Protein AF-A0A6B2XQI2-F1 (afdb_monomer)

pLDDT: mean 93.97, std 11.89, range [47.09, 98.81]

Solvent-accessible surface area (backbone atoms only — not comparable to full-atom values): 3977 Å² total; per-residue (Å²): 131,96,71,67,99,74,65,59,30,63,70,21,10,53,48,29,15,53,37,41,47,44,18,77,73,77,36,71,74,40,55,74,53,50,66,56,34,50,53,54,36,48,55,34,41,74,70,67,77,40,52,71,68,24,28,53,50,10,26,52,50,25,24,51,51,36,46,52,52,53,70,73,75,108

Mean predicted aligned error: 3.66 Å

Nearest PDB structures (foldseek):
  7f18-assembly3_C  TM=8.563E-01  e=2.952E+00  Pseudomonas aeruginosa

Foldseek 3Di:
DDDDVAAADLQLLQQLLVLLLCCVVVHVVSVVCCVVSVVSLVVCVVVVVDDPVSSVVSNVNSNVCSNVVVVVPD

Sequence (74 aa):
AVTPAWKISVHAAVASGSIVLLAMTYGPRMLLAYPLVAVVGWSRIELEDHTLAQVLAGAAVGGAVAAATFALVR

Radius of gyration: 12.91 Å; Cα contacts (8 Å, |Δi|>4): 88; chains: 1; bounding box: 28×22×40 Å

Secondary structure (DSSP, 8-state):
----S----HHHHHHHHHHHHHHHHH-GGGGGGHHHHHHHHHHHHHTTS--HHHHHHHHHHHHHHHHHHHHHH-

Structure (mmCIF, N/CA/C/O backbone):
data_AF-A0A6B2XQI2-F1
#
_entry.id   AF-A0A6B2XQI2-F1
#
loop_
_atom_site.group_PDB
_atom_site.id
_atom_site.type_symbol
_atom_site.label_atom_id
_atom_site.label_alt_id
_atom_site.label_comp_id
_atom_site.label_asym_id
_atom_site.label_entity_id
_atom_site.label_seq_id
_atom_site.pdbx_PDB_ins_code
_atom_site.Cartn_x
_atom_site.Cartn_y
_atom_site.Cartn_z
_atom_site.occupancy
_atom_site.B_iso_or_equiv
_atom_site.auth_seq_id
_atom_site.auth_comp_id
_atom_site.auth_asym_id
_atom_site.auth_atom_id
_atom_site.pdbx_PDB_model_num
ATOM 1 N N . ALA A 1 1 ? -2.433 6.678 -26.041 1.00 47.09 1 ALA A N 1
ATOM 2 C CA . ALA A 1 1 ? -2.018 5.989 -24.803 1.00 47.09 1 ALA A CA 1
ATOM 3 C C . ALA A 1 1 ? -1.618 7.046 -23.784 1.00 47.09 1 ALA A C 1
ATOM 5 O O . ALA A 1 1 ? -0.803 7.893 -24.118 1.00 47.09 1 ALA A O 1
ATOM 6 N N . VAL A 1 2 ? -2.207 7.064 -22.585 1.00 47.44 2 VAL A N 1
ATOM 7 C CA . VAL A 1 2 ? -1.772 8.010 -21.544 1.00 47.44 2 VAL A CA 1
ATOM 8 C C . VAL A 1 2 ? -0.534 7.414 -20.876 1.00 47.44 2 VAL A C 1
ATOM 10 O O . VAL A 1 2 ? -0.636 6.508 -20.046 1.00 47.44 2 VAL A O 1
ATOM 13 N N . THR A 1 3 ? 0.649 7.852 -21.292 1.00 52.50 3 THR A N 1
ATOM 14 C CA . THR A 1 3 ? 1.932 7.511 -20.665 1.00 52.50 3 THR A CA 1
ATOM 15 C C . THR A 1 3 ? 2.489 8.741 -19.957 1.00 52.50 3 THR A C 1
ATOM 17 O O . THR A 1 3 ? 3.190 9.528 -20.588 1.00 52.50 3 THR A O 1
ATOM 20 N N . PRO A 1 4 ? 2.256 8.930 -18.647 1.00 56.28 4 PRO A N 1
ATOM 21 C CA . PRO A 1 4 ? 3.277 9.559 -17.834 1.00 56.28 4 PRO A CA 1
ATOM 22 C C . PRO A 1 4 ? 4.478 8.606 -17.818 1.00 56.28 4 PRO A C 1
ATOM 24 O O . PRO A 1 4 ? 4.303 7.392 -17.684 1.00 56.28 4 PRO A O 1
ATOM 27 N N . ALA A 1 5 ? 5.686 9.153 -17.944 1.00 61.84 5 ALA A N 1
ATOM 28 C CA . ALA A 1 5 ? 6.944 8.404 -17.878 1.00 61.84 5 ALA A CA 1
ATOM 29 C C . ALA A 1 5 ? 7.132 7.643 -16.547 1.00 61.84 5 ALA A C 1
ATOM 31 O O . ALA A 1 5 ? 8.008 6.792 -16.427 1.00 61.84 5 ALA A O 1
ATOM 32 N N . TRP A 1 6 ? 6.297 7.931 -15.544 1.00 70.88 6 TRP A N 1
ATOM 33 C CA . TRP A 1 6 ? 6.327 7.313 -14.231 1.00 70.88 6 TRP A CA 1
ATOM 34 C C . TRP A 1 6 ? 4.896 7.129 -13.701 1.00 70.88 6 TRP A C 1
ATOM 36 O O . TRP A 1 6 ? 4.190 8.106 -13.448 1.00 70.88 6 TRP A O 1
ATOM 46 N N . LYS A 1 7 ? 4.448 5.873 -13.574 1.00 83.31 7 LYS A N 1
ATOM 47 C CA . LYS A 1 7 ? 3.123 5.496 -13.053 1.00 83.31 7 LYS A CA 1
ATOM 48 C C . LYS A 1 7 ? 3.300 4.672 -11.782 1.00 83.31 7 LYS A C 1
ATOM 50 O O . LYS A 1 7 ? 4.018 3.677 -11.800 1.00 83.31 7 LYS A O 1
ATOM 55 N N . ILE A 1 8 ? 2.634 5.065 -10.699 1.00 91.31 8 ILE A N 1
ATOM 56 C CA . ILE A 1 8 ? 2.583 4.261 -9.471 1.00 91.31 8 ILE A CA 1
ATOM 57 C C . ILE A 1 8 ? 1.833 2.942 -9.709 1.00 91.31 8 ILE A C 1
ATOM 59 O O . ILE A 1 8 ? 0.964 2.862 -10.580 1.00 91.31 8 ILE A O 1
ATOM 63 N N . SER A 1 9 ? 2.139 1.910 -8.922 1.00 95.69 9 SER A N 1
ATOM 64 C CA . SER A 1 9 ? 1.461 0.616 -9.043 1.00 95.69 9 SER A CA 1
ATOM 65 C C . SER A 1 9 ? 0.072 0.631 -8.39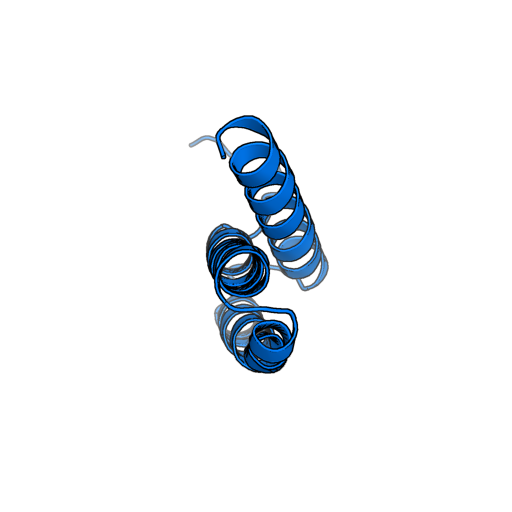5 1.00 95.69 9 SER A C 1
ATOM 67 O O . SER A 1 9 ? -0.046 0.691 -7.171 1.00 95.69 9 SER A O 1
ATOM 69 N N . VAL A 1 10 ? -0.989 0.515 -9.206 1.00 96.62 10 VAL A N 1
ATOM 70 C CA . VAL A 1 10 ? -2.380 0.394 -8.714 1.00 96.62 10 VAL A CA 1
ATOM 71 C C . VAL A 1 10 ? -2.581 -0.891 -7.908 1.00 96.62 10 VAL A C 1
ATOM 73 O O . VAL A 1 10 ? -3.281 -0.870 -6.902 1.00 96.62 10 VAL A O 1
ATOM 76 N N . HIS A 1 11 ? -1.922 -1.988 -8.287 1.00 97.62 11 HIS A N 1
ATOM 77 C CA . HIS A 1 11 ? -1.961 -3.242 -7.529 1.00 97.62 11 HIS A CA 1
ATOM 78 C C . HIS A 1 11 ? -1.445 -3.047 -6.097 1.00 97.62 11 HIS A C 1
ATOM 80 O O . HIS A 1 11 ? -2.108 -3.444 -5.139 1.00 97.62 11 HIS A O 1
ATOM 86 N N . ALA A 1 12 ? -0.297 -2.375 -5.944 1.00 98.12 12 ALA A N 1
ATOM 87 C CA . ALA A 1 12 ? 0.256 -2.049 -4.631 1.00 98.12 12 ALA A CA 1
ATOM 88 C C . ALA A 1 12 ? -0.637 -1.058 -3.863 1.00 98.12 12 ALA A C 1
ATOM 90 O O . ALA A 1 12 ? -0.836 -1.217 -2.658 1.00 98.12 12 ALA A O 1
ATOM 91 N N . ALA A 1 13 ? -1.207 -0.067 -4.559 1.00 98.31 13 ALA A N 1
ATOM 92 C CA . ALA A 1 13 ? -2.109 0.916 -3.967 1.00 98.31 13 ALA A CA 1
ATOM 93 C C . ALA A 1 13 ? -3.377 0.275 -3.389 1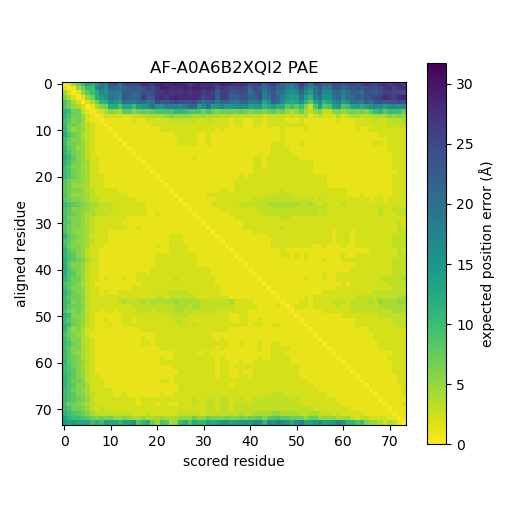.00 98.31 13 ALA A C 1
ATOM 95 O O . ALA A 1 13 ? -3.713 0.530 -2.233 1.00 98.31 13 ALA A O 1
ATOM 96 N N . VAL A 1 14 ? -4.047 -0.587 -4.158 1.00 98.56 14 VAL A N 1
ATOM 97 C CA . VAL A 1 14 ? -5.265 -1.282 -3.721 1.00 98.56 14 VAL A CA 1
ATOM 98 C C . VAL A 1 14 ? -4.952 -2.254 -2.586 1.00 98.56 14 VAL A C 1
ATOM 100 O O . VAL A 1 14 ? -5.639 -2.216 -1.571 1.00 98.56 14 VAL A O 1
ATOM 103 N N . ALA A 1 15 ? -3.889 -3.059 -2.696 1.00 98.69 15 ALA A N 1
ATOM 104 C CA . ALA A 1 15 ? -3.513 -4.006 -1.643 1.00 98.69 15 ALA A CA 1
ATOM 105 C C . ALA A 1 15 ? -3.211 -3.305 -0.304 1.00 98.69 15 ALA A C 1
ATOM 107 O O . ALA A 1 15 ? -3.732 -3.701 0.740 1.00 98.69 15 ALA A O 1
ATOM 108 N N . SER A 1 16 ? -2.412 -2.231 -0.338 1.00 98.81 16 SER A N 1
ATOM 109 C CA . SER A 1 16 ? -2.110 -1.406 0.840 1.00 98.81 16 SER A CA 1
ATOM 110 C C . SER A 1 16 ? -3.373 -0.744 1.400 1.00 98.81 16 SER A C 1
ATOM 112 O O . SER A 1 16 ? -3.641 -0.831 2.598 1.00 98.81 16 SER A O 1
ATOM 114 N N . GLY A 1 17 ? -4.200 -0.153 0.530 1.00 98.69 17 GLY A N 1
ATOM 115 C CA . GLY A 1 17 ? -5.462 0.477 0.911 1.00 98.69 17 GLY A CA 1
ATOM 116 C C . GLY A 1 17 ? -6.423 -0.489 1.607 1.00 98.69 17 GLY A C 1
ATOM 117 O O . GLY A 1 17 ? -6.944 -0.164 2.670 1.00 98.69 17 GLY A O 1
ATOM 118 N N . SER A 1 18 ? -6.606 -1.704 1.082 1.00 98.69 18 SER A N 1
ATOM 119 C CA . SER A 1 18 ? -7.446 -2.731 1.713 1.00 98.69 18 SER A CA 1
ATOM 120 C C . SER A 1 18 ? -6.977 -3.074 3.128 1.00 98.69 18 SER A C 1
ATOM 122 O O . SER A 1 18 ? -7.797 -3.141 4.042 1.00 98.69 18 SER A O 1
ATOM 124 N N . ILE A 1 19 ? -5.669 -3.242 3.339 1.00 98.81 19 ILE A N 1
ATOM 125 C CA . ILE A 1 19 ? -5.113 -3.545 4.666 1.00 98.81 1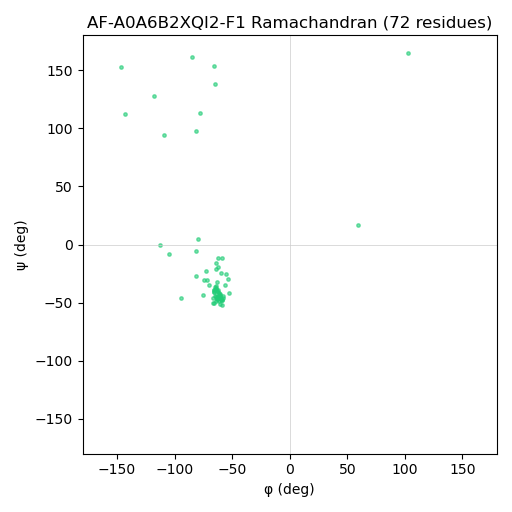9 ILE A CA 1
ATOM 126 C C . ILE A 1 19 ? -5.318 -2.376 5.632 1.00 98.81 19 ILE A C 1
ATOM 128 O O . ILE A 1 19 ? -5.684 -2.599 6.786 1.00 98.81 19 ILE A O 1
ATOM 132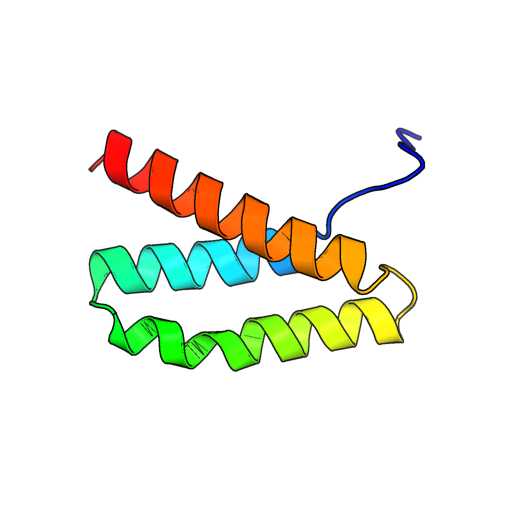 N N . VAL A 1 20 ? -5.137 -1.137 5.171 1.00 98.69 20 VAL A N 1
ATOM 13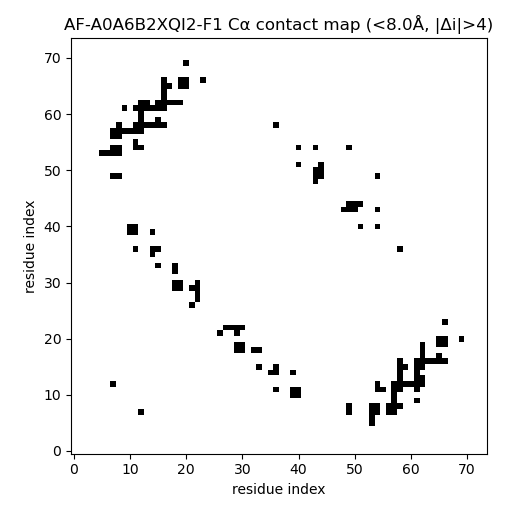3 C CA . VAL A 1 20 ? -5.401 0.066 5.973 1.00 98.69 20 VAL A CA 1
ATOM 134 C C . VAL A 1 20 ? -6.871 0.143 6.392 1.00 98.69 20 VAL A C 1
ATOM 136 O O . VAL A 1 20 ? -7.149 0.349 7.573 1.00 98.69 20 VAL A O 1
ATOM 139 N N . LEU A 1 21 ? -7.814 -0.088 5.472 1.00 98.44 21 LEU A N 1
ATOM 140 C CA . LEU A 1 21 ? -9.247 -0.104 5.795 1.00 98.44 21 LEU A CA 1
ATOM 141 C C . LEU A 1 21 ? -9.583 -1.190 6.823 1.00 98.44 21 LEU A C 1
ATOM 143 O O . LEU A 1 21 ? -10.303 -0.932 7.791 1.00 98.44 21 LEU A O 1
ATOM 147 N N . LEU A 1 22 ? -9.020 -2.391 6.653 1.00 98.56 22 LEU A N 1
ATOM 148 C CA . LEU A 1 22 ? -9.167 -3.475 7.622 1.00 98.56 22 LEU A CA 1
ATOM 149 C C . LEU A 1 22 ? -8.586 -3.079 8.984 1.00 98.56 22 LEU A C 1
ATOM 151 O O . LEU A 1 22 ? -9.220 -3.334 10.004 1.00 98.56 22 LEU A O 1
ATOM 155 N N . ALA A 1 23 ? -7.434 -2.411 9.023 1.00 98.50 23 ALA A N 1
ATOM 156 C CA . ALA A 1 23 ? -6.822 -1.955 10.268 1.00 98.50 23 ALA A CA 1
ATOM 157 C C . ALA A 1 23 ? -7.658 -0.883 10.985 1.00 98.50 23 ALA A C 1
ATOM 159 O O . ALA A 1 23 ? -7.800 -0.932 12.207 1.00 98.50 23 ALA A O 1
ATOM 160 N N . MET A 1 24 ? -8.260 0.050 10.246 1.00 98.19 24 MET A N 1
ATOM 161 C CA . MET A 1 24 ? -9.141 1.084 10.808 1.00 98.19 24 MET A CA 1
ATOM 162 C C . MET A 1 24 ? -10.504 0.543 11.269 1.00 98.19 24 MET A C 1
ATOM 164 O O . MET A 1 24 ? -11.164 1.167 12.107 1.00 98.19 24 MET A O 1
ATOM 168 N N . THR A 1 25 ? -10.929 -0.603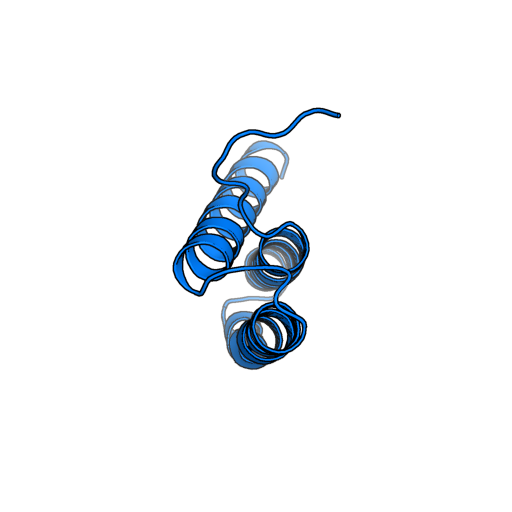 10.731 1.00 98.25 25 THR A N 1
ATOM 169 C CA . THR A 1 25 ? -12.225 -1.235 11.040 1.00 98.25 25 THR A CA 1
ATOM 170 C C . THR A 1 25 ? -12.107 -2.290 12.141 1.00 98.25 25 THR A C 1
ATOM 172 O O . THR A 1 25 ? -12.900 -2.293 13.078 1.00 98.25 25 THR A O 1
ATOM 175 N N . TYR A 1 26 ? -11.103 -3.165 12.053 1.00 98.06 26 TYR A N 1
ATOM 176 C CA . TYR A 1 26 ? -10.931 -4.348 12.907 1.00 98.06 26 TYR A CA 1
ATOM 177 C C . TYR A 1 26 ? -9.708 -4.266 13.837 1.00 98.06 26 TYR A C 1
ATOM 179 O O . TYR A 1 26 ? -9.455 -5.179 14.623 1.00 98.06 26 TYR A O 1
ATOM 187 N N . GLY A 1 27 ? -8.952 -3.169 13.773 1.00 98.19 27 GLY A N 1
ATOM 188 C CA . GLY A 1 27 ? -7.827 -2.877 14.656 1.00 98.19 27 GLY A CA 1
ATOM 189 C C . GLY A 1 27 ? -6.445 -3.117 14.032 1.00 98.19 27 GLY A C 1
ATOM 190 O O . GLY A 1 27 ? -6.294 -3.819 13.028 1.00 98.19 27 GLY A O 1
ATOM 191 N N . PRO A 1 28 ? -5.383 -2.580 14.661 1.00 98.00 28 PRO A N 1
ATOM 192 C CA . PRO A 1 28 ? -4.043 -2.476 14.074 1.00 98.00 28 PRO A CA 1
ATOM 193 C C . PRO A 1 28 ? -3.371 -3.821 13.767 1.00 98.00 28 PRO A C 1
ATOM 195 O O . PRO A 1 28 ? -2.428 -3.867 12.983 1.00 98.00 28 PRO A O 1
ATOM 198 N N . ARG A 1 29 ? -3.864 -4.936 14.327 1.00 98.56 29 ARG A N 1
ATOM 199 C CA . ARG A 1 29 ? -3.350 -6.286 14.032 1.00 98.56 29 ARG A CA 1
ATOM 200 C C . ARG A 1 29 ? -3.468 -6.651 12.551 1.00 98.56 29 ARG A C 1
ATOM 202 O O . ARG A 1 29 ? -2.681 -7.458 12.073 1.00 98.56 29 ARG A O 1
ATOM 209 N N . MET A 1 30 ? -4.397 -6.037 11.816 1.00 98.50 30 MET A N 1
ATOM 210 C CA . MET A 1 30 ? -4.529 -6.255 10.372 1.00 98.50 30 MET A CA 1
ATOM 211 C C . MET A 1 30 ? -3.302 -5.774 9.583 1.00 98.50 30 MET A C 1
ATOM 213 O O . MET A 1 30 ? -3.046 -6.292 8.500 1.00 98.50 30 MET A O 1
ATOM 217 N N . LEU A 1 31 ? -2.482 -4.868 10.134 1.00 98.19 31 LEU A N 1
ATOM 218 C CA . LEU A 1 31 ? -1.226 -4.438 9.506 1.00 98.19 31 LEU A CA 1
ATOM 219 C C . LEU A 1 31 ? -0.222 -5.591 9.337 1.00 98.19 31 LEU A C 1
ATOM 221 O O . LEU A 1 31 ? 0.651 -5.517 8.475 1.00 98.19 31 LEU A O 1
ATOM 225 N N . LEU A 1 32 ? -0.376 -6.692 10.081 1.00 98.44 32 LEU A N 1
ATOM 226 C CA . LEU A 1 32 ? 0.417 -7.910 9.882 1.00 98.44 32 LEU A CA 1
ATOM 227 C C . LEU A 1 32 ? 0.200 -8.554 8.502 1.00 98.44 32 LEU A C 1
ATOM 229 O O . LEU A 1 32 ? 0.976 -9.424 8.123 1.00 98.44 32 LEU A O 1
ATOM 233 N N . ALA A 1 33 ? -0.809 -8.125 7.736 1.00 98.44 33 ALA A N 1
ATOM 234 C CA . ALA A 1 33 ? -1.042 -8.558 6.362 1.00 98.44 33 ALA A CA 1
ATOM 235 C C . ALA A 1 33 ? -0.170 -7.826 5.319 1.00 98.44 33 ALA A C 1
ATOM 237 O O . ALA A 1 33 ? -0.176 -8.220 4.154 1.00 98.44 33 ALA A O 1
ATOM 238 N N . TYR A 1 34 ? 0.619 -6.806 5.694 1.00 98.44 34 TYR A N 1
ATOM 239 C CA . TYR A 1 34 ? 1.511 -6.099 4.757 1.00 98.44 34 TYR A CA 1
ATOM 240 C C . TYR A 1 34 ? 2.520 -6.976 3.988 1.00 98.44 34 TYR A C 1
ATOM 242 O O . TYR A 1 34 ? 2.859 -6.595 2.864 1.00 98.44 34 TYR A O 1
ATOM 250 N N . PRO A 1 35 ? 2.958 -8.160 4.471 1.00 98.75 35 PRO A N 1
ATOM 251 C CA . PRO A 1 35 ? 3.699 -9.102 3.635 1.00 98.75 35 PRO A CA 1
ATOM 252 C C . PRO A 1 35 ? 2.981 -9.458 2.321 1.00 98.75 35 PRO A C 1
ATOM 254 O O . PRO A 1 35 ? 3.645 -9.670 1.312 1.00 98.75 35 PRO A O 1
ATOM 257 N N . LEU A 1 36 ? 1.642 -9.435 2.272 1.00 98.50 36 LEU A N 1
ATOM 258 C CA . LEU A 1 36 ? 0.888 -9.626 1.025 1.00 98.50 36 LEU A CA 1
ATOM 259 C C . LEU A 1 36 ? 1.129 -8.490 0.020 1.00 98.50 36 LEU A C 1
ATOM 261 O O . LEU A 1 36 ? 1.247 -8.749 -1.175 1.00 98.50 36 LEU A O 1
ATOM 265 N N . VAL A 1 37 ? 1.272 -7.243 0.486 1.00 98.62 37 VAL A N 1
ATOM 266 C CA . VAL A 1 37 ? 1.641 -6.100 -0.373 1.00 98.62 37 VAL A CA 1
ATOM 267 C C . VAL A 1 37 ? 3.037 -6.305 -0.953 1.00 98.62 37 VAL A C 1
ATOM 269 O O . VAL A 1 37 ? 3.255 -6.003 -2.123 1.00 98.62 37 VAL A O 1
ATOM 272 N N . ALA A 1 38 ? 3.966 -6.862 -0.168 1.00 98.38 38 ALA A N 1
ATOM 273 C CA . ALA A 1 38 ? 5.308 -7.190 -0.644 1.00 98.38 38 ALA A CA 1
ATOM 274 C C . ALA A 1 38 ? 5.287 -8.298 -1.711 1.00 98.38 38 ALA A C 1
ATOM 276 O O . ALA A 1 38 ? 5.965 -8.158 -2.724 1.00 98.38 38 ALA A O 1
ATOM 277 N N . VAL A 1 39 ? 4.466 -9.344 -1.546 1.00 98.69 39 VAL A N 1
ATOM 278 C CA . VAL A 1 39 ? 4.289 -10.402 -2.563 1.00 98.69 39 VAL A CA 1
ATOM 279 C C . VAL A 1 39 ? 3.692 -9.838 -3.858 1.00 98.69 39 VAL A C 1
ATOM 281 O O . VAL A 1 39 ? 4.202 -10.114 -4.945 1.00 98.69 39 VAL A O 1
ATOM 284 N N . VAL A 1 40 ? 2.659 -8.993 -3.761 1.00 98.56 40 VAL A N 1
ATOM 285 C CA . VAL A 1 40 ? 2.083 -8.288 -4.922 1.00 98.56 40 VAL A CA 1
ATOM 286 C C . VAL A 1 4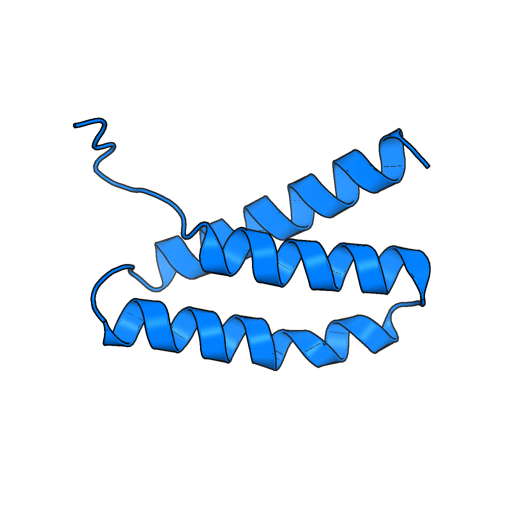0 ? 3.136 -7.400 -5.590 1.00 98.56 40 VAL A C 1
ATOM 288 O O . VAL A 1 40 ? 3.284 -7.427 -6.812 1.00 98.56 40 VAL A O 1
ATOM 291 N N . GLY A 1 41 ? 3.893 -6.645 -4.792 1.00 98.25 41 GLY A N 1
ATOM 292 C CA . GLY A 1 41 ? 4.968 -5.772 -5.249 1.00 98.25 41 GLY A CA 1
ATOM 293 C C . GLY A 1 41 ? 6.075 -6.525 -5.982 1.00 98.25 41 GLY A C 1
ATOM 294 O O . GLY A 1 41 ? 6.438 -6.131 -7.087 1.00 98.25 41 GLY A O 1
ATOM 295 N N . TRP A 1 42 ? 6.555 -7.637 -5.419 1.00 98.62 42 TRP A N 1
ATOM 296 C CA . TRP A 1 42 ? 7.543 -8.503 -6.063 1.00 98.62 42 TRP A CA 1
ATOM 297 C C . TRP A 1 42 ? 7.024 -9.016 -7.401 1.00 98.62 42 TRP A C 1
ATOM 299 O O . TRP A 1 42 ? 7.703 -8.849 -8.405 1.00 98.62 42 TRP A O 1
ATOM 309 N N . SER A 1 43 ? 5.792 -9.524 -7.455 1.00 98.50 43 SER A N 1
ATOM 310 C CA . SER A 1 43 ? 5.207 -9.992 -8.713 1.00 98.50 43 SER A CA 1
ATOM 311 C C . SER A 1 43 ? 5.186 -8.907 -9.799 1.00 98.50 43 SER A C 1
ATOM 313 O O . SER A 1 43 ? 5.347 -9.218 -10.974 1.00 98.50 43 SER A O 1
ATOM 315 N N . ARG A 1 44 ? 4.988 -7.632 -9.437 1.00 97.50 44 ARG A N 1
ATOM 316 C CA . ARG A 1 44 ? 5.014 -6.518 -10.404 1.00 97.50 44 ARG A CA 1
ATOM 317 C C . ARG A 1 44 ? 6.411 -6.148 -10.876 1.00 97.50 44 ARG A C 1
ATOM 319 O O . ARG A 1 44 ? 6.553 -5.685 -12.001 1.00 97.50 44 ARG A O 1
ATOM 326 N N . ILE A 1 45 ? 7.408 -6.342 -10.025 1.00 97.69 45 ILE A N 1
ATOM 327 C CA . ILE A 1 45 ? 8.808 -6.134 -10.388 1.00 97.69 45 ILE A CA 1
ATOM 328 C C . ILE A 1 45 ? 9.293 -7.291 -11.269 1.00 97.69 45 ILE A C 1
ATOM 330 O O . ILE A 1 45 ? 9.918 -7.045 -12.290 1.00 97.69 45 ILE A O 1
ATOM 334 N N . GLU A 1 46 ? 8.949 -8.530 -10.915 1.00 98.50 46 GLU A N 1
ATOM 335 C CA . GLU A 1 46 ? 9.334 -9.744 -11.648 1.00 98.50 46 GLU A CA 1
ATOM 336 C C . GLU A 1 46 ? 8.741 -9.794 -13.061 1.00 98.50 46 GLU A C 1
ATOM 338 O O . GLU A 1 46 ? 9.404 -10.222 -13.996 1.00 98.50 46 GLU A O 1
ATOM 343 N N . LEU A 1 47 ? 7.500 -9.326 -13.238 1.00 97.69 47 LEU A N 1
ATOM 344 C CA . LEU A 1 47 ? 6.891 -9.196 -14.568 1.00 97.69 47 LEU A CA 1
ATOM 345 C C . LEU A 1 47 ? 7.347 -7.942 -15.331 1.00 97.69 47 LEU A C 1
ATOM 347 O O . LEU A 1 47 ? 6.800 -7.658 -16.391 1.00 97.69 47 LEU A O 1
ATOM 351 N N . GLU A 1 48 ? 8.293 -7.174 -14.785 1.00 95.69 48 GLU A N 1
ATOM 352 C CA . GLU A 1 48 ? 8.816 -5.934 -15.375 1.00 95.69 48 GLU A CA 1
ATOM 353 C C . GLU A 1 48 ? 7.754 -4.835 -15.605 1.00 95.69 48 GLU A C 1
ATOM 355 O O . GLU A 1 48 ? 7.999 -3.844 -16.292 1.00 95.69 48 GLU A O 1
ATOM 360 N N . ASP A 1 49 ? 6.586 -4.952 -14.964 1.00 93.44 49 ASP A N 1
ATOM 361 C CA . ASP A 1 49 ? 5.513 -3.954 -15.034 1.00 93.44 49 ASP A CA 1
ATOM 362 C C . ASP A 1 49 ? 5.869 -2.672 -14.264 1.00 93.44 49 ASP A C 1
ATOM 364 O O . ASP A 1 49 ? 5.381 -1.584 -14.592 1.00 93.44 49 ASP A O 1
ATOM 368 N N . HIS A 1 50 ? 6.663 -2.796 -13.191 1.00 95.38 50 HIS A N 1
ATOM 369 C CA . HIS A 1 50 ? 6.964 -1.693 -12.281 1.00 95.38 50 HIS A CA 1
ATOM 370 C C . HIS A 1 50 ? 8.369 -1.739 -11.671 1.00 95.38 50 HIS A C 1
ATOM 372 O O . HIS A 1 50 ? 8.927 -2.795 -11.398 1.00 95.38 50 HIS A O 1
ATOM 378 N N . THR A 1 51 ? 8.898 -0.562 -11.329 1.00 96.06 51 THR A N 1
ATOM 379 C CA . THR A 1 51 ? 10.089 -0.438 -10.471 1.00 96.06 51 THR A CA 1
ATOM 380 C C . THR A 1 51 ? 9.722 -0.481 -8.987 1.00 96.06 51 THR A C 1
ATOM 382 O O . THR A 1 51 ? 8.594 -0.166 -8.596 1.00 96.06 51 THR A O 1
ATOM 385 N N . LEU A 1 52 ? 10.704 -0.767 -8.122 1.00 96.94 52 LEU A N 1
ATOM 386 C CA . LEU A 1 52 ? 10.524 -0.700 -6.666 1.00 96.94 52 LEU A CA 1
ATOM 387 C C . LEU A 1 52 ? 9.967 0.662 -6.214 1.00 96.94 52 LEU A C 1
ATOM 389 O O . LEU A 1 52 ? 9.051 0.713 -5.398 1.00 96.94 52 LEU A O 1
ATOM 393 N N . ALA A 1 53 ? 10.457 1.765 -6.791 1.00 96.69 53 ALA A N 1
ATOM 394 C CA . ALA A 1 53 ? 9.973 3.107 -6.468 1.00 96.69 53 ALA A CA 1
ATOM 395 C C . ALA A 1 53 ? 8.483 3.295 -6.813 1.00 96.69 53 ALA A C 1
ATOM 397 O O . ALA A 1 53 ? 7.748 3.907 -6.040 1.00 96.69 53 ALA A O 1
ATOM 398 N N . GLN A 1 54 ? 8.015 2.741 -7.936 1.00 96.88 54 GLN A N 1
ATOM 399 C CA . GLN A 1 54 ? 6.604 2.806 -8.338 1.00 96.88 54 GLN A CA 1
ATOM 400 C C . GLN A 1 54 ? 5.700 1.950 -7.441 1.00 96.88 54 GLN A C 1
ATOM 402 O O . GLN A 1 54 ? 4.563 2.343 -7.163 1.00 96.88 54 GLN A O 1
ATOM 407 N N . VAL A 1 55 ? 6.196 0.801 -6.972 1.00 97.88 55 VAL A N 1
ATOM 408 C CA . VAL A 1 55 ? 5.496 -0.066 -6.012 1.00 97.88 55 VAL A CA 1
ATOM 409 C C . VAL A 1 55 ? 5.374 0.622 -4.653 1.00 97.88 55 VAL A C 1
ATOM 411 O O . VAL A 1 55 ? 4.267 0.715 -4.124 1.00 97.88 55 VAL A O 1
ATOM 414 N N . LEU A 1 56 ? 6.476 1.154 -4.115 1.00 98.12 56 LEU A N 1
ATOM 415 C CA . LEU A 1 56 ? 6.483 1.849 -2.823 1.00 98.12 56 LEU A CA 1
ATOM 416 C C . LEU A 1 56 ? 5.604 3.102 -2.852 1.00 98.12 56 LEU A C 1
ATOM 418 O O . LEU A 1 56 ? 4.790 3.301 -1.950 1.00 98.12 56 LEU A O 1
ATOM 422 N N . ALA A 1 57 ? 5.706 3.907 -3.912 1.00 97.56 57 ALA A N 1
ATOM 423 C CA . ALA A 1 57 ? 4.843 5.067 -4.094 1.00 97.56 57 ALA A CA 1
ATOM 424 C C . ALA A 1 57 ? 3.365 4.668 -4.221 1.00 97.56 57 ALA A C 1
ATOM 426 O O . ALA A 1 57 ? 2.509 5.304 -3.613 1.00 97.56 57 ALA A O 1
ATOM 427 N N . GLY A 1 58 ? 3.063 3.588 -4.952 1.00 97.69 58 GLY A N 1
ATOM 428 C CA . GLY A 1 58 ? 1.711 3.039 -5.053 1.00 97.69 58 GLY A CA 1
ATOM 429 C C . GLY A 1 58 ? 1.151 2.632 -3.695 1.00 97.69 58 GLY A C 1
ATOM 430 O O . GLY A 1 58 ? 0.080 3.097 -3.313 1.00 97.69 58 GLY A O 1
ATOM 431 N N . ALA A 1 59 ? 1.894 1.830 -2.931 1.00 98.56 59 ALA A N 1
ATOM 432 C CA . ALA A 1 59 ? 1.485 1.386 -1.602 1.00 98.56 59 ALA A CA 1
ATOM 433 C C . ALA A 1 59 ? 1.273 2.556 -0.624 1.00 98.56 59 ALA A C 1
ATOM 435 O O . ALA A 1 59 ? 0.280 2.561 0.109 1.00 98.56 59 ALA A O 1
ATOM 436 N N . ALA A 1 60 ? 2.166 3.552 -0.631 1.00 98.44 60 ALA A N 1
ATOM 437 C CA . ALA A 1 60 ? 2.063 4.731 0.226 1.00 98.44 60 ALA A CA 1
ATOM 438 C C . ALA A 1 60 ? 0.844 5.593 -0.135 1.00 98.44 60 ALA A C 1
ATOM 440 O O . ALA A 1 60 ? 0.032 5.903 0.737 1.00 98.44 60 ALA A O 1
ATOM 441 N N . VAL A 1 61 ? 0.674 5.929 -1.420 1.00 98.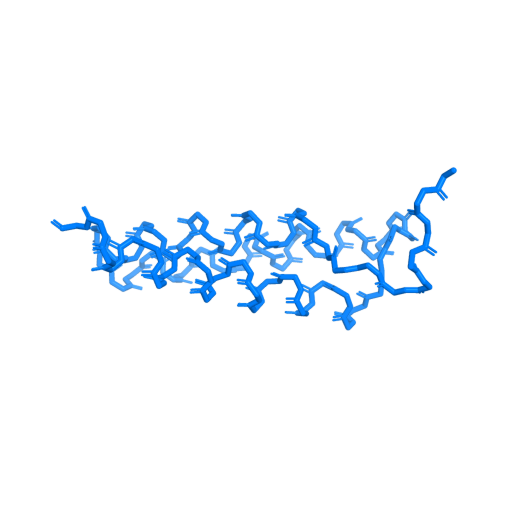25 61 VAL A N 1
ATOM 442 C CA . VAL A 1 61 ? -0.462 6.734 -1.894 1.00 98.25 61 VAL A CA 1
ATOM 443 C C . VAL A 1 61 ? -1.781 6.002 -1.654 1.00 98.25 61 VAL A C 1
ATOM 445 O O . VAL A 1 61 ? -2.708 6.594 -1.109 1.00 98.25 61 VAL A O 1
ATOM 448 N N . GLY A 1 62 ? -1.870 4.716 -2.001 1.00 98.31 62 GLY A N 1
ATOM 449 C CA . GLY A 1 62 ? -3.085 3.923 -1.807 1.00 98.31 62 GLY A CA 1
ATOM 450 C C . GLY A 1 62 ? -3.490 3.795 -0.339 1.00 98.31 62 GLY A C 1
ATOM 451 O O . GLY A 1 62 ? -4.656 4.003 -0.007 1.00 98.31 62 GLY A O 1
ATOM 452 N N . GLY A 1 63 ? -2.525 3.536 0.548 1.00 98.69 63 GLY A N 1
ATOM 453 C CA . GLY A 1 63 ? -2.763 3.495 1.992 1.00 98.69 63 GLY A CA 1
ATOM 454 C C . GLY A 1 63 ? -3.211 4.848 2.551 1.00 98.69 63 GLY A C 1
ATOM 455 O O . GLY A 1 63 ? -4.194 4.912 3.286 1.00 98.69 63 GLY A O 1
ATOM 456 N N . ALA A 1 64 ? -2.546 5.940 2.163 1.00 98.62 64 ALA A N 1
ATOM 457 C CA . ALA A 1 64 ? -2.885 7.287 2.623 1.00 98.62 64 ALA A CA 1
ATOM 458 C C . ALA A 1 64 ? -4.270 7.743 2.137 1.00 98.62 64 ALA A C 1
ATOM 460 O O . ALA A 1 64 ? -5.056 8.263 2.928 1.00 98.62 64 ALA A O 1
ATOM 461 N N . VAL A 1 65 ? -4.597 7.515 0.860 1.00 98.38 65 VAL A N 1
ATOM 462 C CA . VAL A 1 65 ? -5.913 7.852 0.295 1.00 98.38 65 VAL A CA 1
ATOM 463 C C . VAL A 1 65 ? -7.011 7.031 0.965 1.00 98.38 65 VAL A C 1
ATOM 465 O O . VAL A 1 65 ? -8.029 7.600 1.355 1.00 98.38 65 VAL A O 1
ATOM 468 N N . ALA A 1 66 ? -6.808 5.724 1.158 1.00 98.25 66 ALA A N 1
ATOM 469 C CA . ALA A 1 66 ? -7.768 4.875 1.861 1.00 98.25 66 ALA A CA 1
ATOM 470 C C . ALA A 1 66 ? -7.988 5.342 3.308 1.00 98.25 66 ALA A C 1
ATOM 472 O O . ALA A 1 66 ? -9.132 5.493 3.729 1.00 98.25 66 ALA A O 1
ATOM 473 N N . ALA A 1 67 ? -6.910 5.642 4.043 1.00 98.31 67 ALA A N 1
ATOM 474 C CA . ALA A 1 67 ? -7.001 6.151 5.410 1.00 98.31 67 ALA A CA 1
ATOM 475 C C . ALA A 1 67 ? -7.768 7.474 5.482 1.00 98.31 67 ALA A C 1
ATOM 477 O O . ALA A 1 67 ? -8.700 7.610 6.274 1.00 98.31 67 ALA A O 1
ATOM 478 N N . ALA A 1 68 ? -7.381 8.445 4.650 1.00 98.44 68 ALA A N 1
ATOM 479 C CA . ALA A 1 68 ? -7.970 9.776 4.656 1.00 98.44 68 ALA A CA 1
ATOM 480 C C . ALA A 1 68 ? -9.449 9.732 4.262 1.00 98.44 68 ALA A C 1
ATOM 482 O O . ALA A 1 68 ? -10.288 10.283 4.966 1.00 98.44 68 ALA A O 1
ATOM 483 N N . THR A 1 69 ? -9.786 9.041 3.170 1.00 98.00 69 THR A N 1
ATOM 484 C CA . THR A 1 69 ? -11.180 8.929 2.718 1.00 98.00 69 THR A CA 1
ATOM 485 C C . THR A 1 69 ? -12.047 8.214 3.744 1.00 98.00 69 THR A C 1
ATOM 487 O O . THR A 1 69 ? -13.096 8.740 4.098 1.00 98.00 69 THR A O 1
ATOM 490 N N . PHE A 1 70 ? -11.598 7.078 4.285 1.00 97.19 70 PHE A N 1
ATOM 491 C CA . PHE A 1 70 ? -12.351 6.339 5.298 1.00 97.19 70 PHE A CA 1
ATOM 492 C C . PHE A 1 70 ? -12.536 7.138 6.589 1.00 97.19 70 PHE A C 1
ATOM 494 O O . PHE A 1 70 ? -13.623 7.124 7.151 1.00 97.19 70 PHE A O 1
ATOM 501 N N . ALA A 1 71 ? -11.516 7.877 7.037 1.00 96.81 71 ALA A N 1
ATOM 502 C CA . ALA A 1 71 ? -11.635 8.759 8.198 1.00 96.81 71 ALA A CA 1
ATOM 503 C C . ALA A 1 71 ? -12.642 9.903 7.987 1.00 96.81 71 ALA A C 1
ATOM 505 O O . ALA A 1 71 ? -13.263 10.333 8.951 1.00 96.81 71 ALA A O 1
ATOM 506 N N . LEU A 1 72 ? -12.789 10.399 6.753 1.00 97.50 72 LEU A N 1
ATOM 507 C CA . LEU A 1 72 ? -13.690 11.508 6.424 1.00 97.50 72 LEU A CA 1
ATOM 508 C C . LEU A 1 72 ? -15.154 11.086 6.239 1.00 97.50 72 LEU A C 1
ATOM 510 O O . LEU A 1 72 ? -16.035 11.924 6.412 1.00 97.50 72 LEU A O 1
ATOM 514 N N . VAL A 1 73 ? -15.418 9.836 5.841 1.00 94.81 73 VAL A N 1
ATOM 515 C CA . VAL A 1 73 ? -16.784 9.346 5.536 1.00 94.81 73 VAL A CA 1
ATOM 516 C C . VAL A 1 73 ? -17.381 8.432 6.610 1.00 94.81 73 VAL A C 1
ATOM 518 O O . VAL A 1 73 ? -18.547 8.055 6.500 1.00 94.81 73 VAL A O 1
ATOM 521 N N . ARG A 1 74 ? -16.577 8.035 7.596 1.00 80.06 74 ARG A N 1
ATO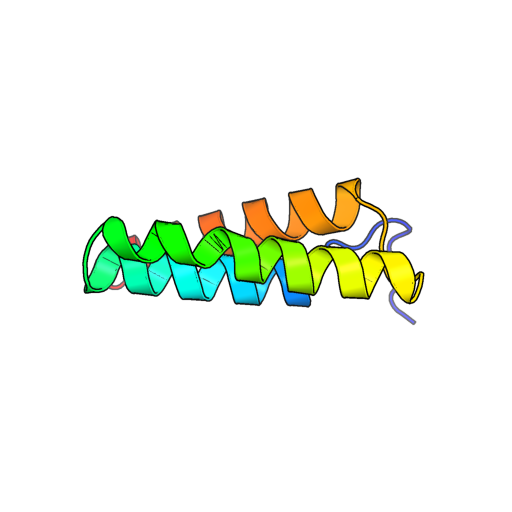M 522 C CA . ARG A 1 74 ? -16.974 7.258 8.775 1.00 80.06 74 ARG A CA 1
ATOM 523 C C . ARG A 1 74 ? -17.794 8.093 9.753 1.00 80.06 74 ARG A C 1
ATOM 525 O O . ARG A 1 74 ? -18.707 7.498 10.368 1.00 80.06 74 ARG A O 1
#